Protein AF-A0A550GQK8-F1 (afdb_monomer_lite)

pLDDT: mean 91.82, std 3.38, range [72.56, 96.31]

Radius of gyration: 16.43 Å; chains: 1; bounding box: 32×33×42 Å

Sequence (78 aa):
MKARNFREIKGMPYTRRQYMGGIPGSKIVKFTMGNPTAEFSHTVELVNLKEGQIRHNALESARIAANRALEPLGRDNF

Foldseek 3Di:
DDPVVFWDDDDDDDDPCVVDPDDDDQPDDDDDFFAPPDDDPDDDDDDDPDDTDDHSVNVVVVVVVVCVVCPVVPRNRD

Secondary structure (DSSP, 8-state):
--GGGGSS--SS----GGG-S-PPPPS------S-TTS--S-------SS--PPPHHHHHHHHHHHHHHHGGG-GGG-

Structure (mmCIF, N/CA/C/O backbone):
data_AF-A0A550GQK8-F1
#
_entry.id   AF-A0A550GQK8-F1
#
loop_
_atom_site.group_PDB
_atom_site.id
_atom_site.type_symbol
_atom_site.label_atom_id
_atom_site.label_alt_id
_atom_site.label_comp_id
_atom_site.label_asym_id
_atom_site.label_entity_id
_atom_site.label_seq_id
_atom_site.pdbx_PDB_ins_code
_atom_site.Cartn_x
_atom_site.Cartn_y
_atom_site.Cartn_z
_atom_site.occupancy
_atom_site.B_iso_or_equiv
_atom_site.auth_seq_id
_atom_site.auth_comp_id
_atom_site.auth_asym_id
_atom_site.auth_atom_id
_atom_site.pdbx_PDB_model_num
ATOM 1 N N . MET A 1 1 ? 1.763 2.851 20.692 1.00 72.56 1 MET A N 1
ATOM 2 C CA . MET A 1 1 ? 0.353 2.402 20.552 1.00 72.56 1 MET A CA 1
ATOM 3 C C . MET A 1 1 ? 0.244 1.259 19.533 1.00 72.56 1 MET A C 1
ATOM 5 O O . MET A 1 1 ? 0.931 1.310 18.512 1.00 72.56 1 MET A O 1
ATOM 9 N N . LYS A 1 2 ? -0.553 0.212 19.808 1.00 88.12 2 LYS A N 1
ATOM 10 C CA . LYS A 1 2 ? -0.626 -1.020 18.985 1.00 88.12 2 LYS A CA 1
ATOM 11 C C . LYS A 1 2 ? -1.651 -0.891 17.850 1.00 88.12 2 LYS A C 1
ATOM 13 O O . LYS A 1 2 ? -2.649 -0.199 18.003 1.00 88.12 2 LYS A O 1
ATOM 18 N N . ALA A 1 3 ? -1.433 -1.593 16.732 1.00 86.69 3 ALA A N 1
ATOM 19 C CA . ALA A 1 3 ? -2.331 -1.550 15.569 1.00 86.69 3 ALA A CA 1
ATOM 20 C C . ALA A 1 3 ? -3.758 -2.038 15.875 1.00 86.69 3 ALA A C 1
ATOM 22 O O . ALA A 1 3 ? -4.709 -1.488 15.336 1.00 86.69 3 ALA A O 1
ATOM 23 N N . ARG A 1 4 ? -3.915 -3.001 16.796 1.00 89.75 4 ARG A N 1
ATOM 24 C CA . ARG A 1 4 ? -5.228 -3.519 17.222 1.00 89.75 4 ARG A CA 1
ATOM 25 C C . ARG A 1 4 ? -6.190 -2.434 17.722 1.00 89.75 4 ARG A C 1
ATOM 27 O O . ARG A 1 4 ? -7.390 -2.592 17.578 1.00 89.75 4 ARG A O 1
ATOM 34 N N . ASN A 1 5 ? -5.665 -1.336 18.269 1.00 91.38 5 ASN A N 1
ATOM 35 C CA . ASN A 1 5 ? -6.477 -0.259 18.837 1.00 91.38 5 ASN A CA 1
ATOM 36 C C . ASN A 1 5 ? -7.166 0.597 17.760 1.00 91.38 5 ASN A C 1
ATOM 38 O O . ASN A 1 5 ? -8.115 1.300 18.071 1.00 91.38 5 ASN A O 1
ATOM 42 N N . PHE A 1 6 ? -6.672 0.549 16.520 1.00 90.69 6 PHE A N 1
ATOM 43 C CA . PHE A 1 6 ? -7.108 1.406 15.413 1.00 90.69 6 PHE A CA 1
ATOM 44 C C . PHE A 1 6 ? -7.572 0.607 14.198 1.00 90.69 6 PHE A C 1
ATOM 46 O O . PHE A 1 6 ? -7.644 1.151 13.110 1.00 90.69 6 PHE A O 1
ATOM 53 N N . ARG A 1 7 ? -7.772 -0.708 14.329 1.00 91.06 7 ARG A N 1
ATOM 54 C CA . ARG A 1 7 ? -8.109 -1.552 13.175 1.00 91.06 7 ARG A CA 1
ATOM 55 C C . ARG A 1 7 ? -9.577 -1.414 12.782 1.00 91.06 7 ARG A C 1
ATOM 57 O O . ARG A 1 7 ? -9.898 -1.423 11.600 1.00 91.06 7 ARG A O 1
ATOM 64 N N . GLU A 1 8 ? -10.438 -1.310 13.781 1.00 93.25 8 GLU A N 1
ATOM 65 C CA . GLU A 1 8 ? -11.873 -1.122 13.622 1.00 93.25 8 GLU A CA 1
ATOM 66 C C . GLU A 1 8 ? -12.175 0.344 13.296 1.00 93.25 8 GLU A C 1
ATOM 68 O O . GLU A 1 8 ? -11.611 1.251 13.913 1.00 93.25 8 GLU A O 1
ATOM 73 N N . ILE A 1 9 ? -13.056 0.576 12.324 1.00 91.56 9 ILE A N 1
ATOM 74 C CA . ILE A 1 9 ? -13.494 1.921 11.949 1.00 91.56 9 ILE A CA 1
ATOM 75 C C . ILE A 1 9 ? -14.466 2.402 13.031 1.00 91.56 9 ILE A C 1
ATOM 77 O O . ILE A 1 9 ? -15.584 1.908 13.128 1.00 91.56 9 ILE A O 1
ATOM 81 N N . LYS A 1 10 ? -14.027 3.347 13.866 1.00 91.00 10 LYS A N 1
ATOM 82 C CA . LYS A 1 10 ? -14.845 3.927 14.940 1.00 91.00 10 LYS A CA 1
ATOM 83 C C . LYS A 1 10 ? -15.066 5.413 14.706 1.00 91.00 10 LYS A C 1
ATOM 85 O O . LYS A 1 10 ? -14.102 6.166 14.586 1.00 91.00 10 LYS A O 1
ATOM 90 N N . GLY A 1 11 ? -16.331 5.825 14.719 1.00 89.00 11 GLY A N 1
ATOM 91 C CA . GLY A 1 11 ? -16.732 7.224 14.582 1.00 89.00 11 GLY A CA 1
ATOM 92 C C . GLY A 1 11 ? -16.675 7.754 13.147 1.00 89.00 11 GLY A C 1
ATOM 93 O O . GLY A 1 11 ? -16.558 7.003 12.181 1.00 89.00 11 GLY A O 1
ATOM 94 N N . MET A 1 12 ? -16.800 9.075 13.021 1.00 93.00 12 MET A N 1
ATOM 95 C CA . MET A 1 12 ? -16.829 9.777 11.737 1.00 93.00 12 MET A CA 1
ATOM 96 C C . MET A 1 12 ? -15.416 10.014 11.170 1.00 93.00 12 MET A C 1
ATOM 98 O O . MET A 1 12 ? -14.468 10.200 11.938 1.00 93.00 12 MET A O 1
ATOM 102 N N . PRO A 1 13 ? -15.249 10.061 9.834 1.00 92.00 13 PRO A N 1
ATOM 103 C CA . PRO A 1 13 ? -13.961 10.343 9.207 1.00 92.00 13 PRO A CA 1
ATOM 104 C C . PRO A 1 13 ? -13.484 11.767 9.519 1.00 92.00 13 PRO A C 1
ATOM 106 O O . PRO A 1 13 ? -14.158 12.750 9.213 1.00 92.00 13 PRO A O 1
ATOM 109 N N . TYR A 1 14 ? -12.282 11.881 10.085 1.00 91.06 14 TYR A N 1
ATOM 110 C CA . TYR A 1 14 ? -11.695 13.159 10.489 1.00 91.06 14 TYR A CA 1
ATOM 111 C C . TYR A 1 14 ? -10.529 13.554 9.573 1.00 91.06 14 TYR A C 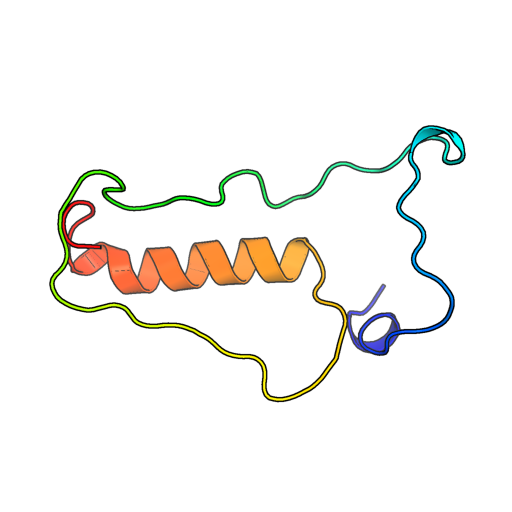1
ATOM 113 O O . TYR A 1 14 ? -9.364 13.294 9.864 1.00 91.06 14 TYR A O 1
ATOM 121 N N . THR A 1 15 ? -10.857 14.128 8.411 1.00 91.62 15 THR A N 1
ATOM 122 C CA . THR A 1 15 ? -9.895 14.400 7.320 1.00 91.62 15 THR A CA 1
ATOM 123 C C . THR A 1 15 ? -9.673 15.887 7.032 1.00 91.62 15 THR A C 1
ATOM 125 O O . THR A 1 15 ? -8.730 16.253 6.326 1.00 91.62 15 THR A O 1
ATOM 128 N N . ARG A 1 16 ? -10.536 16.764 7.557 1.00 92.12 16 ARG A N 1
ATOM 129 C CA . ARG A 1 16 ? -10.542 18.197 7.237 1.00 92.12 16 ARG A CA 1
ATOM 130 C C . ARG A 1 16 ? -9.421 18.934 7.971 1.00 92.12 16 ARG A C 1
ATOM 132 O O . ARG A 1 16 ? -9.583 19.357 9.112 1.00 92.12 16 ARG A O 1
ATOM 139 N N . ARG A 1 17 ? -8.303 19.144 7.272 1.00 89.00 17 ARG A N 1
ATOM 140 C CA . ARG A 1 17 ? -7.079 19.736 7.838 1.00 89.00 17 ARG A CA 1
ATOM 141 C C . ARG A 1 17 ? -7.264 21.137 8.424 1.00 89.00 17 ARG A C 1
ATOM 143 O O . ARG A 1 17 ? -6.614 21.457 9.405 1.00 89.00 17 ARG A O 1
ATOM 150 N N . GLN A 1 18 ? -8.176 21.941 7.878 1.00 91.69 18 GLN A N 1
ATOM 151 C CA . GLN A 1 18 ? -8.464 23.297 8.371 1.00 91.69 18 GLN A CA 1
ATOM 152 C C . GLN A 1 18 ? -9.007 23.348 9.811 1.00 91.69 18 GLN A C 1
ATOM 154 O O . GLN A 1 18 ? -8.893 24.379 10.462 1.00 91.69 18 GLN A O 1
ATOM 159 N N . TYR A 1 19 ? -9.580 22.247 10.312 1.00 91.88 19 TYR A N 1
ATOM 160 C CA . TYR A 1 19 ? -10.081 22.140 11.688 1.00 91.88 19 TYR A CA 1
ATOM 161 C C . TYR A 1 19 ? -9.101 21.394 12.615 1.00 91.88 19 TYR A C 1
ATOM 163 O O . TYR A 1 19 ? -9.427 21.115 13.765 1.00 91.88 19 TYR A O 1
ATOM 171 N N . MET A 1 20 ? -7.903 21.043 12.127 1.00 88.50 20 MET A N 1
ATOM 172 C CA . MET A 1 20 ? -6.918 20.215 12.830 1.00 88.50 20 MET A CA 1
ATOM 173 C C . MET A 1 20 ? -5.577 20.947 12.967 1.00 88.50 20 MET A C 1
ATOM 175 O O . MET A 1 20 ? -4.946 21.291 11.971 1.00 88.50 20 MET A O 1
ATOM 179 N N . GLY A 1 21 ? -5.087 21.124 14.196 1.00 89.94 21 GLY A N 1
ATOM 180 C CA . GLY A 1 21 ? -3.736 21.635 14.448 1.00 89.94 21 GLY A CA 1
ATOM 181 C C . GLY A 1 21 ? -2.692 20.515 14.464 1.00 89.94 21 GLY A C 1
ATOM 182 O O . GLY A 1 21 ? -2.870 19.525 15.169 1.00 89.94 21 GLY A O 1
ATOM 183 N N . GLY A 1 22 ? -1.593 20.670 13.715 1.00 86.69 22 GLY A N 1
ATOM 184 C CA . GLY A 1 22 ? -0.398 19.823 13.856 1.00 86.69 22 GLY A CA 1
ATOM 185 C C . GLY A 1 22 ? -0.550 18.372 13.382 1.00 86.69 22 GLY A C 1
ATOM 186 O O . GLY A 1 22 ? -0.157 17.448 14.091 1.00 86.69 22 GLY A O 1
ATOM 187 N N . ILE A 1 23 ? -1.107 18.149 12.186 1.00 87.94 23 ILE A N 1
ATOM 188 C CA . ILE A 1 23 ? -1.223 16.798 11.614 1.00 87.94 23 ILE A CA 1
ATOM 189 C C . ILE A 1 23 ? 0.176 16.246 11.289 1.00 87.94 23 ILE A C 1
ATOM 191 O O . ILE A 1 23 ? 0.882 16.844 10.473 1.00 87.94 23 ILE A O 1
ATOM 195 N N . PRO A 1 24 ? 0.578 15.095 11.858 1.00 89.81 24 PRO A N 1
ATOM 196 C CA . PRO A 1 24 ? 1.848 14.473 11.513 1.00 89.81 24 PRO A CA 1
ATOM 197 C C . PRO A 1 24 ? 1.841 13.987 10.059 1.00 89.81 24 PRO A C 1
ATOM 199 O O . PRO A 1 24 ? 0.835 13.485 9.552 1.00 89.81 24 PRO A O 1
ATOM 202 N N . GLY A 1 25 ? 2.987 14.107 9.389 1.00 89.38 25 GLY A N 1
ATOM 203 C CA . GLY A 1 25 ? 3.163 13.616 8.025 1.00 89.38 25 GLY A CA 1
ATOM 204 C C . GLY A 1 25 ? 2.984 12.098 7.914 1.00 89.38 25 GLY A C 1
ATOM 205 O O . GLY A 1 25 ? 3.253 11.342 8.851 1.00 89.38 25 GLY A O 1
ATOM 206 N N . SER A 1 26 ? 2.550 11.637 6.739 1.00 91.44 26 SER A N 1
ATOM 207 C CA . SER A 1 26 ? 2.493 10.207 6.432 1.00 91.44 26 SER A CA 1
ATOM 208 C C . SER A 1 26 ? 3.900 9.643 6.240 1.00 91.44 26 SER A C 1
ATOM 210 O O . SER A 1 26 ? 4.741 10.263 5.596 1.00 91.44 26 SER A O 1
ATOM 212 N N . LYS A 1 27 ? 4.149 8.436 6.763 1.00 93.12 27 LYS A N 1
ATOM 213 C CA . LYS A 1 27 ? 5.433 7.737 6.563 1.00 93.12 27 LYS A CA 1
ATOM 214 C C . LYS A 1 27 ? 5.615 7.239 5.126 1.00 93.12 27 LYS A C 1
ATOM 216 O O . LYS A 1 27 ? 6.738 7.207 4.641 1.00 93.12 27 LYS A O 1
ATOM 221 N N . ILE A 1 28 ? 4.527 6.835 4.468 1.00 93.81 28 ILE A N 1
ATOM 222 C CA . ILE A 1 28 ? 4.564 6.483 3.047 1.00 93.81 28 ILE A CA 1
ATOM 223 C C . ILE A 1 28 ? 4.570 7.770 2.224 1.00 93.81 28 ILE A C 1
ATOM 225 O O . ILE A 1 28 ? 3.699 8.624 2.398 1.00 93.81 28 ILE A O 1
ATOM 229 N N . VAL A 1 29 ? 5.569 7.892 1.351 1.00 94.19 29 VAL A N 1
ATOM 230 C CA . VAL A 1 29 ? 5.772 9.064 0.481 1.00 94.19 29 VAL A CA 1
ATOM 231 C C . VAL A 1 29 ? 5.691 8.685 -1.000 1.00 94.19 29 VAL A C 1
ATOM 233 O O . VAL A 1 29 ? 5.248 9.488 -1.813 1.00 94.19 29 VAL A O 1
ATOM 236 N N . LYS A 1 30 ? 6.093 7.459 -1.363 1.00 91.81 30 LYS A N 1
ATOM 237 C CA . LYS A 1 30 ? 6.113 6.969 -2.748 1.00 91.81 30 LYS A CA 1
ATOM 238 C C . LYS A 1 30 ? 5.009 5.937 -2.949 1.00 91.81 30 LYS A C 1
ATOM 240 O O . LYS A 1 30 ? 4.946 4.973 -2.191 1.00 91.81 30 LYS A O 1
ATOM 245 N N . PHE A 1 31 ? 4.186 6.131 -3.974 1.00 92.69 31 PHE A N 1
ATOM 246 C CA . PHE A 1 31 ? 3.069 5.237 -4.306 1.00 92.69 31 PHE A CA 1
ATOM 247 C C . PHE A 1 31 ? 3.291 4.452 -5.601 1.00 92.69 31 P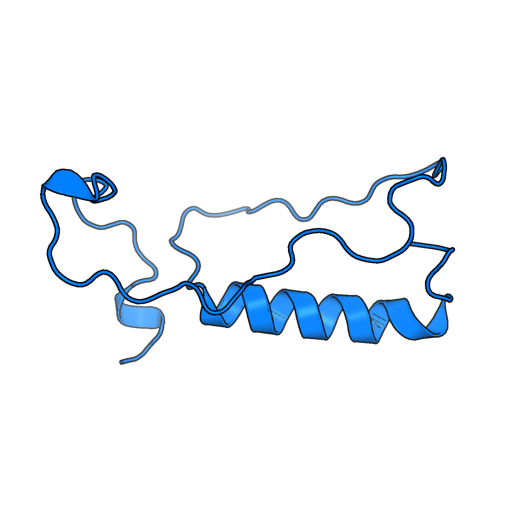HE A C 1
ATOM 249 O O . PHE A 1 31 ? 2.742 3.369 -5.749 1.00 92.69 31 PHE A O 1
ATOM 256 N N . THR A 1 32 ? 4.143 4.957 -6.492 1.00 92.56 32 THR A N 1
ATOM 257 C CA . THR A 1 32 ? 4.486 4.317 -7.766 1.00 92.56 32 THR A CA 1
ATOM 258 C C . THR A 1 32 ? 5.909 3.772 -7.704 1.00 92.56 32 THR A C 1
ATOM 260 O O . THR A 1 32 ? 6.809 4.428 -7.165 1.00 92.56 32 THR A O 1
ATOM 263 N N . MET A 1 33 ? 6.111 2.563 -8.221 1.00 91.06 33 MET A N 1
ATOM 264 C CA . MET A 1 33 ? 7.393 1.854 -8.266 1.00 91.06 33 MET A CA 1
ATOM 265 C C . MET A 1 33 ? 7.537 1.151 -9.616 1.00 91.06 33 MET A C 1
ATOM 267 O O . MET A 1 33 ? 6.567 1.107 -10.362 1.00 91.06 33 MET A O 1
ATOM 271 N N . GLY A 1 34 ? 8.735 0.647 -9.919 1.00 90.31 34 GLY A N 1
ATOM 272 C CA . GLY A 1 34 ? 8.977 -0.037 -11.187 1.00 90.31 34 GLY A CA 1
ATOM 273 C C . GLY A 1 34 ? 9.016 0.912 -12.387 1.00 90.31 34 GLY A C 1
ATOM 274 O O . GLY A 1 34 ? 9.498 2.050 -12.250 1.00 90.31 34 GLY A O 1
ATOM 275 N N . ASN A 1 35 ? 8.508 0.452 -13.530 1.00 92.50 35 ASN A N 1
ATOM 276 C CA . ASN A 1 35 ? 8.376 1.230 -14.760 1.00 92.50 35 ASN A CA 1
ATOM 277 C C . ASN A 1 35 ? 6.906 1.614 -15.028 1.00 92.50 35 ASN A C 1
ATOM 279 O O . ASN A 1 35 ? 6.161 0.842 -15.625 1.00 92.50 35 ASN A O 1
ATOM 283 N N . PRO A 1 36 ? 6.480 2.841 -14.672 1.00 88.00 36 PRO A N 1
ATOM 284 C CA . PRO A 1 36 ? 5.094 3.277 -14.857 1.00 88.00 36 PRO A CA 1
ATOM 285 C C . PRO A 1 36 ? 4.710 3.559 -16.316 1.00 88.00 36 PRO A C 1
ATOM 287 O O . PRO A 1 36 ? 3.549 3.849 -16.586 1.00 88.00 36 PRO A O 1
ATOM 290 N N . THR A 1 37 ? 5.677 3.553 -17.236 1.00 89.88 37 THR A N 1
ATOM 291 C CA . THR A 1 37 ? 5.463 3.859 -18.659 1.00 89.88 37 THR A CA 1
ATOM 292 C C . THR A 1 37 ? 5.445 2.624 -19.551 1.00 89.88 37 THR A C 1
ATOM 294 O O . THR A 1 37 ? 5.115 2.740 -20.727 1.00 89.88 37 THR A O 1
ATOM 297 N N . ALA A 1 38 ? 5.811 1.457 -19.019 1.00 89.50 38 ALA A N 1
ATOM 298 C CA . ALA A 1 38 ? 5.773 0.213 -19.768 1.00 89.50 38 ALA A CA 1
ATOM 299 C C . ALA A 1 38 ? 4.335 -0.297 -19.929 1.00 89.50 38 ALA A C 1
ATOM 301 O O . ALA A 1 38 ? 3.494 -0.147 -19.041 1.00 89.50 38 ALA A O 1
ATOM 302 N N . GLU A 1 39 ? 4.069 -0.939 -21.065 1.00 90.38 39 GLU A N 1
ATOM 303 C CA . GLU A 1 39 ? 2.826 -1.667 -21.290 1.00 90.38 39 GLU A CA 1
ATOM 304 C C . GLU A 1 39 ? 2.983 -3.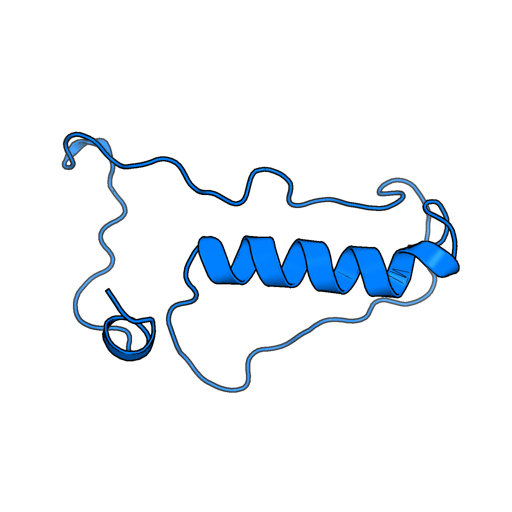106 -20.795 1.00 90.38 39 GLU A C 1
ATOM 306 O O . GLU A 1 39 ? 3.778 -3.886 -21.321 1.00 90.38 39 GLU A O 1
ATOM 311 N N . PHE A 1 40 ? 2.209 -3.461 -19.773 1.00 91.06 40 PHE A N 1
ATOM 312 C CA . PHE A 1 40 ? 2.167 -4.812 -19.228 1.00 91.06 40 PHE A CA 1
ATOM 313 C C . PHE A 1 40 ? 0.913 -5.535 -1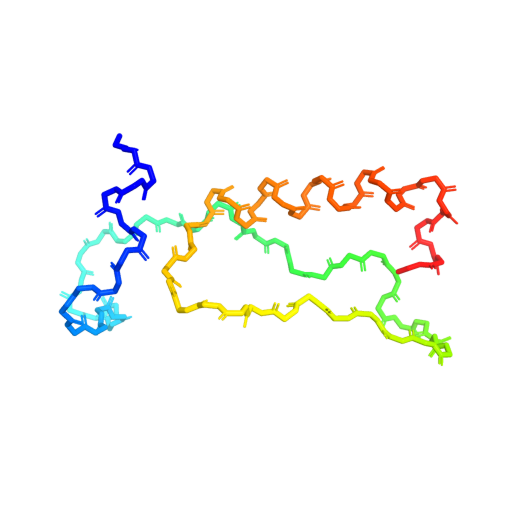9.716 1.00 91.06 40 PHE A C 1
ATOM 315 O O . PHE A 1 40 ? -0.173 -4.964 -19.763 1.00 91.06 40 PHE A O 1
ATOM 322 N N . SER A 1 41 ? 1.045 -6.819 -20.049 1.00 95.19 41 SER A N 1
ATOM 323 C CA . SER A 1 41 ? -0.075 -7.635 -20.540 1.00 95.19 41 SER A CA 1
ATOM 324 C C . SER A 1 41 ? -1.037 -8.093 -19.440 1.00 95.19 41 SER A C 1
ATOM 326 O O . SER A 1 41 ? -2.159 -8.491 -19.739 1.00 95.19 41 SER A O 1
ATOM 328 N N . HIS A 1 42 ? -0.602 -8.068 -18.177 1.00 93.00 42 HIS A N 1
ATOM 329 C CA . HIS A 1 42 ? -1.360 -8.576 -17.035 1.00 93.00 42 HIS A CA 1
ATOM 330 C C . HIS A 1 42 ? -1.290 -7.601 -15.858 1.00 93.00 42 HIS A C 1
ATOM 332 O O . HIS A 1 42 ? -0.291 -6.910 -15.662 1.00 93.00 42 HIS A O 1
ATOM 338 N N . THR A 1 43 ? -2.338 -7.594 -15.034 1.00 92.81 43 THR A N 1
ATOM 339 C CA . THR A 1 43 ? -2.418 -6.803 -13.801 1.00 92.81 43 THR A CA 1
ATOM 340 C C . THR A 1 43 ? -2.837 -7.704 -12.648 1.00 92.81 43 THR A C 1
ATOM 342 O O . THR A 1 43 ? -3.700 -8.566 -12.804 1.00 92.81 43 THR A O 1
ATOM 345 N N . VAL A 1 44 ? -2.215 -7.510 -11.485 1.00 92.94 44 VAL A N 1
ATOM 346 C CA . VAL A 1 44 ? -2.538 -8.238 -10.255 1.00 92.94 44 VAL A CA 1
ATOM 347 C C . VAL A 1 44 ? -2.928 -7.228 -9.189 1.00 92.94 44 VAL A C 1
ATOM 349 O O . VAL A 1 44 ? -2.166 -6.312 -8.886 1.00 92.94 44 VAL A O 1
ATOM 352 N N . GLU A 1 45 ? -4.102 -7.417 -8.594 1.00 94.88 45 GLU A N 1
ATOM 353 C CA . GLU A 1 45 ? -4.640 -6.519 -7.576 1.00 94.88 45 GLU A CA 1
ATOM 354 C C . GLU A 1 45 ? -4.813 -7.238 -6.239 1.00 94.88 45 GLU A C 1
ATOM 356 O O . GLU A 1 45 ? -5.295 -8.371 -6.166 1.00 94.88 45 GLU A O 1
ATOM 361 N N . LEU A 1 46 ? -4.439 -6.559 -5.153 1.00 94.31 46 LEU A N 1
ATOM 362 C CA . LEU A 1 46 ? -4.702 -7.026 -3.797 1.00 94.31 46 LEU A CA 1
ATOM 363 C C . LEU A 1 46 ? -6.007 -6.408 -3.291 1.00 94.31 46 LEU A C 1
ATOM 365 O O . LEU A 1 46 ? -6.036 -5.247 -2.884 1.00 94.31 46 LEU A O 1
ATOM 369 N N . VAL A 1 47 ? -7.071 -7.208 -3.274 1.00 95.88 47 VAL A N 1
ATOM 370 C CA . VAL A 1 47 ? -8.403 -6.780 -2.827 1.00 95.88 47 VAL A CA 1
ATOM 371 C C . VAL A 1 47 ? -8.608 -7.116 -1.350 1.00 95.88 47 VAL A C 1
ATOM 373 O O . VAL A 1 47 ? -8.275 -8.208 -0.880 1.00 95.88 47 VAL A O 1
ATOM 376 N N . ASN A 1 48 ? -9.167 -6.180 -0.583 1.00 94.38 48 ASN A N 1
ATOM 377 C CA . ASN A 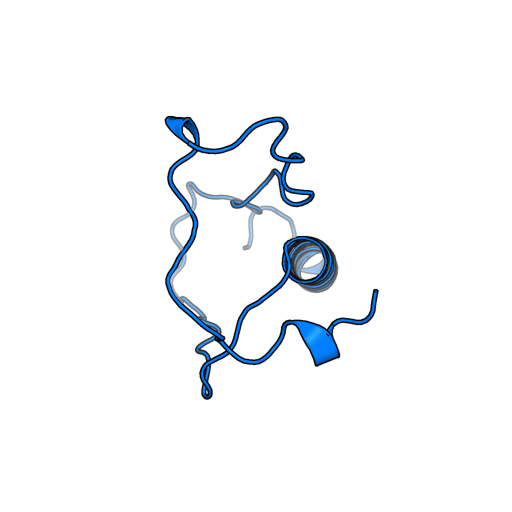1 48 ? -9.497 -6.413 0.817 1.00 94.38 48 ASN A CA 1
ATOM 378 C C . ASN A 1 48 ? -10.802 -7.216 0.950 1.00 94.38 48 ASN A C 1
ATOM 380 O O . ASN A 1 48 ? -11.840 -6.841 0.426 1.00 94.38 48 ASN A O 1
ATOM 384 N N . LEU A 1 49 ? -10.771 -8.293 1.737 1.00 96.19 49 LEU A N 1
ATOM 385 C CA . LEU A 1 49 ? -11.965 -9.108 2.021 1.00 96.19 49 LEU A CA 1
ATOM 386 C C . LEU A 1 49 ? -12.766 -8.617 3.233 1.00 96.19 49 LEU A C 1
ATOM 388 O O . LEU A 1 49 ? -13.846 -9.122 3.523 1.00 96.19 49 LEU A O 1
ATOM 392 N N . LYS A 1 50 ? -12.189 -7.698 4.010 1.00 93.44 50 LYS A N 1
ATOM 393 C CA . LYS A 1 50 ? -12.779 -7.161 5.236 1.00 93.44 50 LYS A CA 1
ATOM 394 C C . LYS A 1 50 ? -12.512 -5.672 5.327 1.00 93.44 50 LYS A C 1
ATOM 396 O O . LYS A 1 50 ? -11.471 -5.180 4.879 1.00 93.44 50 LYS A O 1
ATOM 401 N N . GLU A 1 51 ? -13.439 -4.981 5.966 1.00 92.25 51 GLU A N 1
ATOM 402 C CA . GLU A 1 51 ? -13.291 -3.578 6.310 1.00 92.25 51 GLU A CA 1
ATOM 403 C C . GLU A 1 51 ? -12.282 -3.398 7.449 1.00 92.25 51 GLU A C 1
ATOM 405 O O . GLU A 1 51 ? -12.127 -4.246 8.336 1.00 92.25 51 GLU A O 1
ATOM 410 N N . GLY A 1 52 ? -11.570 -2.277 7.419 1.00 93.12 52 GLY A N 1
ATOM 411 C CA . GLY A 1 52 ? -10.648 -1.904 8.479 1.00 93.12 52 GLY A CA 1
ATOM 412 C C . GLY A 1 52 ? -9.761 -0.733 8.088 1.00 93.12 52 GLY A C 1
ATOM 413 O O . GL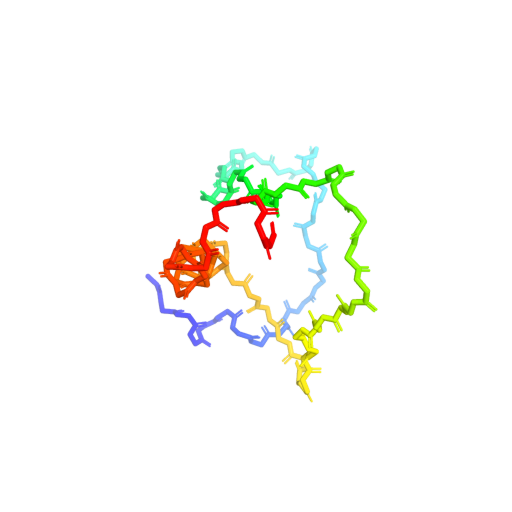Y A 1 52 ? -9.571 -0.437 6.910 1.00 93.12 52 GLY A O 1
ATOM 414 N N . GLN A 1 53 ? -9.192 -0.070 9.091 1.00 93.50 53 GLN A N 1
ATOM 415 C CA . GLN A 1 53 ? -8.241 1.014 8.861 1.00 93.50 53 GLN A CA 1
ATOM 416 C C . GLN A 1 53 ? -6.813 0.470 8.777 1.00 93.50 53 GLN A C 1
ATOM 418 O O . GLN A 1 53 ? -6.338 -0.262 9.655 1.00 93.50 53 GLN A O 1
ATOM 423 N N . ILE A 1 54 ? -6.100 0.872 7.726 1.00 93.81 54 ILE A N 1
ATOM 424 C CA . ILE A 1 54 ? -4.692 0.536 7.519 1.00 93.81 54 ILE A CA 1
ATOM 425 C C . ILE A 1 54 ? -3.840 1.744 7.907 1.00 93.81 54 ILE A C 1
ATOM 427 O O . ILE A 1 54 ? -4.037 2.860 7.432 1.00 93.81 54 ILE A O 1
ATOM 431 N N . ARG A 1 55 ? -2.864 1.528 8.791 1.00 93.75 55 ARG A N 1
ATOM 432 C CA . ARG A 1 55 ? -1.959 2.590 9.251 1.00 93.75 55 ARG A CA 1
ATOM 433 C C . ARG A 1 55 ? -0.892 2.886 8.197 1.00 93.75 55 ARG A C 1
ATOM 435 O O . ARG A 1 55 ? -0.351 1.960 7.601 1.00 93.75 55 ARG A O 1
ATOM 442 N N . HIS A 1 56 ? -0.465 4.145 8.096 1.00 94.31 56 HIS A N 1
ATOM 443 C CA . HIS A 1 56 ? 0.620 4.570 7.195 1.00 94.31 56 HIS A CA 1
ATOM 444 C C . HIS A 1 56 ? 1.927 3.765 7.369 1.00 94.31 56 HIS A C 1
ATOM 446 O O . HIS A 1 56 ? 2.614 3.481 6.395 1.00 94.31 56 HIS A O 1
ATOM 452 N N . ASN A 1 57 ? 2.256 3.344 8.597 1.00 94.12 57 ASN A N 1
ATOM 453 C CA . ASN A 1 57 ? 3.412 2.478 8.852 1.00 94.12 57 ASN A CA 1
ATOM 454 C C . ASN A 1 57 ? 3.277 1.108 8.178 1.00 94.12 57 ASN A C 1
ATOM 456 O O . ASN A 1 57 ? 4.262 0.594 7.664 1.00 94.12 57 ASN A O 1
ATOM 460 N N . ALA A 1 58 ? 2.074 0.525 8.196 1.00 95.00 58 ALA A N 1
ATOM 461 C CA . ALA A 1 58 ? 1.818 -0.765 7.569 1.00 95.00 58 ALA A CA 1
ATOM 462 C C . ALA A 1 58 ? 1.888 -0.653 6.041 1.00 95.00 58 ALA A C 1
ATOM 464 O O . ALA A 1 58 ? 2.472 -1.527 5.415 1.00 95.00 58 ALA A O 1
ATOM 465 N N . LEU A 1 59 ? 1.374 0.443 5.465 1.00 95.25 59 LEU A N 1
ATOM 466 C CA . LEU A 1 59 ? 1.482 0.716 4.028 1.00 95.25 59 LEU A CA 1
ATOM 467 C C . LEU A 1 59 ? 2.942 0.833 3.579 1.00 95.25 59 LEU A C 1
ATOM 469 O O . LEU A 1 59 ? 3.331 0.180 2.618 1.00 95.25 59 LEU A O 1
ATOM 473 N N . GLU A 1 60 ? 3.770 1.595 4.299 1.00 96.25 60 GLU A N 1
ATOM 474 C CA . GLU A 1 60 ? 5.187 1.731 3.937 1.00 96.25 60 GLU A CA 1
ATOM 475 C C . GLU A 1 60 ? 5.952 0.407 4.086 1.00 96.25 60 GLU A C 1
ATOM 477 O O . GLU A 1 60 ? 6.741 0.044 3.216 1.00 96.25 60 GLU A O 1
ATOM 482 N N . SER A 1 61 ? 5.696 -0.355 5.154 1.00 95.81 61 SER A N 1
ATOM 483 C CA . SER A 1 61 ? 6.297 -1.683 5.322 1.00 95.81 61 SER A CA 1
ATOM 484 C C . SER A 1 61 ? 5.867 -2.659 4.224 1.00 95.81 61 SER A C 1
ATOM 486 O O . SER A 1 61 ? 6.716 -3.375 3.698 1.00 95.81 61 SER A O 1
ATOM 488 N N . ALA A 1 62 ? 4.582 -2.672 3.855 1.00 96.06 62 ALA A N 1
ATOM 489 C CA . ALA A 1 62 ? 4.065 -3.512 2.778 1.00 96.06 62 ALA A CA 1
ATOM 490 C C . ALA A 1 62 ? 4.679 -3.129 1.426 1.00 96.06 62 ALA A C 1
ATOM 492 O O . ALA A 1 62 ? 5.126 -4.006 0.694 1.00 96.06 62 ALA A O 1
ATOM 493 N N . ARG A 1 63 ? 4.789 -1.827 1.135 1.00 95.19 63 ARG A N 1
ATOM 494 C CA . ARG A 1 63 ? 5.433 -1.308 -0.077 1.00 95.19 63 ARG A CA 1
ATOM 495 C C . ARG A 1 63 ? 6.890 -1.769 -0.192 1.00 95.19 63 ARG A C 1
ATOM 497 O O . ARG A 1 63 ? 7.300 -2.243 -1.247 1.00 95.19 63 ARG A O 1
ATOM 504 N N . ILE A 1 64 ? 7.674 -1.652 0.885 1.00 95.50 64 ILE A N 1
ATOM 505 C CA . ILE A 1 64 ? 9.075 -2.109 0.908 1.00 95.50 64 ILE A CA 1
ATOM 506 C C . ILE A 1 64 ? 9.156 -3.624 0.692 1.00 95.50 64 ILE A C 1
ATOM 508 O O . ILE A 1 64 ? 9.981 -4.080 -0.097 1.00 95.50 64 ILE A O 1
ATOM 512 N N . ALA A 1 65 ? 8.309 -4.394 1.379 1.00 96.31 65 ALA A N 1
ATOM 513 C CA . ALA A 1 65 ? 8.296 -5.849 1.271 1.00 96.31 65 ALA A CA 1
ATOM 514 C C . ALA A 1 65 ? 7.930 -6.317 -0.146 1.00 96.31 65 ALA A C 1
ATOM 516 O O . ALA A 1 65 ? 8.639 -7.151 -0.704 1.00 96.31 65 ALA A O 1
ATOM 517 N N . ALA A 1 66 ? 6.881 -5.740 -0.740 1.00 94.38 66 ALA A N 1
ATOM 518 C CA . ALA A 1 66 ? 6.465 -6.035 -2.108 1.00 94.38 66 ALA A CA 1
ATOM 519 C C . ALA A 1 66 ? 7.573 -5.689 -3.109 1.00 94.38 66 ALA A C 1
ATOM 521 O O . ALA A 1 66 ? 7.964 -6.533 -3.906 1.00 94.38 66 ALA A O 1
ATOM 522 N N . ASN A 1 67 ? 8.161 -4.493 -3.011 1.00 93.69 67 ASN A N 1
ATOM 523 C CA . ASN A 1 67 ? 9.237 -4.099 -3.917 1.00 93.69 67 ASN A CA 1
ATOM 524 C C . ASN A 1 67 ? 10.463 -5.010 -3.804 1.00 93.69 67 ASN A C 1
ATOM 526 O O . ASN A 1 67 ? 11.042 -5.366 -4.818 1.00 93.69 67 ASN A O 1
ATOM 530 N N . ARG A 1 68 ? 10.850 -5.417 -2.589 1.00 94.38 68 ARG A N 1
ATOM 531 C CA . ARG A 1 68 ? 11.977 -6.339 -2.387 1.00 94.38 68 ARG A CA 1
ATOM 532 C C . ARG A 1 68 ? 11.704 -7.731 -2.963 1.00 94.38 68 ARG A C 1
ATOM 534 O O . ARG A 1 68 ? 12.634 -8.395 -3.402 1.00 94.38 68 ARG A O 1
ATOM 541 N N . ALA A 1 69 ? 10.450 -8.178 -2.943 1.00 94.56 69 ALA A N 1
ATOM 542 C CA . ALA A 1 69 ? 10.058 -9.440 -3.561 1.00 94.56 69 ALA A CA 1
ATOM 543 C C . ALA A 1 69 ? 10.095 -9.372 -5.098 1.00 94.56 69 ALA A C 1
ATOM 545 O O . ALA A 1 69 ? 10.401 -10.375 -5.735 1.00 94.56 69 ALA A O 1
ATOM 546 N N . LEU A 1 70 ? 9.810 -8.202 -5.679 1.00 93.19 70 LEU A N 1
ATOM 547 C CA . LEU A 1 70 ? 9.806 -7.980 -7.128 1.00 93.19 70 LEU A CA 1
ATOM 548 C C . LEU A 1 70 ? 11.180 -7.588 -7.690 1.00 93.19 70 LEU A C 1
ATOM 550 O O . LEU A 1 70 ? 11.449 -7.828 -8.859 1.00 93.19 70 LEU A O 1
ATOM 554 N N . GLU A 1 71 ? 12.075 -7.043 -6.866 1.00 92.81 71 GLU A N 1
ATOM 555 C CA . GLU A 1 71 ? 13.421 -6.598 -7.253 1.00 92.81 71 GLU A CA 1
ATOM 556 C C . GLU A 1 71 ? 14.224 -7.614 -8.098 1.00 92.81 71 GLU A C 1
ATOM 558 O O . GLU A 1 71 ? 14.839 -7.185 -9.077 1.00 92.81 71 GLU A O 1
ATOM 563 N N . PRO A 1 72 ? 14.180 -8.941 -7.837 1.00 93.88 72 PRO A N 1
ATOM 564 C CA . PRO A 1 72 ? 14.864 -9.934 -8.671 1.00 93.88 72 PRO A CA 1
ATOM 565 C C . PRO A 1 72 ? 14.349 -10.037 -10.113 1.00 93.88 72 PRO A C 1
ATOM 567 O O . PRO A 1 72 ? 15.074 -10.526 -10.973 1.00 93.88 72 PRO A O 1
ATOM 570 N N . LEU A 1 73 ? 13.118 -9.595 -10.391 1.00 90.31 73 LEU A N 1
ATOM 571 C CA . LEU A 1 73 ? 12.548 -9.590 -11.742 1.00 90.31 73 LEU A CA 1
ATOM 572 C C . LEU A 1 73 ? 13.159 -8.490 -12.618 1.00 90.31 73 LEU A C 1
ATOM 574 O O . LEU A 1 73 ? 13.007 -8.536 -13.834 1.00 90.31 73 LEU A O 1
ATOM 578 N N . GLY A 1 74 ? 13.868 -7.526 -12.023 1.00 89.62 74 GLY A N 1
ATOM 579 C CA . GLY A 1 74 ? 14.365 -6.334 -12.699 1.00 89.62 74 GLY A CA 1
ATOM 580 C C . GLY A 1 74 ? 13.350 -5.195 -12.636 1.00 89.62 74 GLY A C 1
ATOM 581 O O . GLY A 1 74 ? 12.152 -5.389 -12.816 1.00 89.62 74 GLY A O 1
ATOM 582 N N . ARG A 1 75 ? 13.840 -3.982 -12.367 1.00 86.44 75 ARG A N 1
ATOM 583 C CA . ARG A 1 75 ? 13.002 -2.802 -12.100 1.00 86.44 75 ARG A CA 1
ATOM 584 C C . ARG A 1 75 ? 12.108 -2.387 -13.272 1.00 86.44 75 ARG A C 1
ATOM 586 O O . ARG A 1 75 ? 11.094 -1.745 -13.036 1.00 86.44 75 ARG A O 1
ATOM 593 N N . ASP A 1 76 ? 12.484 -2.739 -14.495 1.00 89.56 76 ASP A N 1
ATOM 594 C CA . ASP A 1 76 ? 11.718 -2.392 -15.694 1.00 89.56 76 ASP A CA 1
ATOM 595 C C . ASP A 1 76 ? 10.601 -3.396 -16.010 1.00 89.56 76 ASP A C 1
ATOM 597 O O . ASP A 1 76 ? 9.778 -3.137 -16.884 1.00 89.56 76 ASP A O 1
ATOM 601 N N . ASN A 1 77 ? 10.563 -4.523 -15.291 1.00 88.38 77 ASN A N 1
ATOM 602 C CA . ASN A 1 77 ? 9.669 -5.649 -15.557 1.00 88.38 77 ASN A CA 1
ATOM 603 C C . ASN A 1 77 ? 8.458 -5.711 -14.605 1.00 88.38 77 ASN A C 1
ATOM 605 O O . ASN A 1 77 ? 7.729 -6.704 -14.628 1.00 88.38 77 ASN A O 1
ATOM 609 N N . PHE A 1 78 ? 8.249 -4.688 -13.767 1.00 85.25 78 PHE A N 1
ATOM 610 C CA . PHE A 1 78 ? 7.079 -4.527 -12.895 1.00 85.25 78 PHE A CA 1
ATOM 611 C C . PHE A 1 78 ? 6.797 -3.052 -12.590 1.00 85.25 78 PHE A C 1
ATOM 613 O O . PHE A 1 78 ? 7.624 -2.197 -12.988 1.00 85.25 78 PHE A O 1
#